Protein AF-A0A965IBZ5-F1 (afdb_monomer)

Foldseek 3Di:
DDDLVNLVVQLVVCLQVLVACVSNVVSHPPFAFDDDPDPVCHPRTGPRSVSNVSSVVVVVVVD

Radius of gyration: 12.02 Å; Cα contacts (8 Å, |Δi|>4): 69; chains: 1; bounding box: 29×30×27 Å

Secondary structure (DSSP, 8-state):
---HHHHHHHHHHHHHTT-HHHHHGGGS-TT-B---S-GGGTT--BHHHHHHHHHHHHHHTT-

pLDDT: mean 89.42, std 9.65, range [44.88, 95.0]

Sequence (63 aa):
MSNITATAQSFFDACETGKAWAGCQQYCTPNATFSSQANPLINITSLSAYCDWMRDVLTGLTD

Solvent-accessible surface area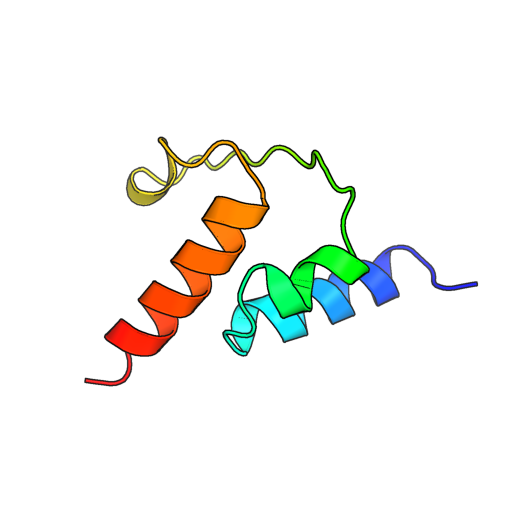 (backbone atoms only — not comparable to full-atom values): 3634 Å² total; per-residue (Å²): 132,85,51,73,67,57,44,51,51,53,33,47,53,25,35,78,71,42,46,20,34,83,55,30,49,86,65,50,62,99,81,42,68,35,83,55,89,49,78,94,36,64,86,40,53,33,40,51,56,46,25,40,48,44,21,52,51,56,62,64,72,74,117

Structure (mmCIF, N/CA/C/O backbone):
data_AF-A0A965IBZ5-F1
#
_entry.id   AF-A0A965IBZ5-F1
#
loop_
_atom_site.group_PDB
_atom_site.id
_atom_site.type_symbol
_atom_site.label_atom_id
_atom_site.label_alt_id
_atom_site.label_comp_id
_atom_site.label_asym_id
_atom_site.label_entity_id
_atom_site.label_seq_id
_atom_site.pdbx_PDB_ins_code
_atom_site.Cartn_x
_atom_site.Cartn_y
_atom_site.Cartn_z
_atom_site.occupancy
_atom_site.B_iso_or_equiv
_atom_site.auth_seq_id
_atom_site.auth_comp_id
_atom_site.auth_asym_id
_atom_site.auth_atom_id
_atom_site.pdbx_PDB_model_num
ATOM 1 N N . MET A 1 1 ? -13.923 8.960 17.333 1.00 51.91 1 MET A N 1
ATOM 2 C CA . MET A 1 1 ? -12.991 9.687 16.446 1.00 51.91 1 MET A CA 1
ATOM 3 C C . MET A 1 1 ? -11.739 8.842 16.331 1.00 51.91 1 MET A C 1
ATOM 5 O O . MET A 1 1 ? -11.078 8.649 17.344 1.00 51.91 1 MET A O 1
ATOM 9 N N . SER A 1 2 ? -11.451 8.271 15.164 1.00 63.12 2 SER A N 1
ATOM 10 C CA . SER A 1 2 ? -10.175 7.582 14.955 1.00 63.12 2 SER A CA 1
ATOM 11 C C . SER A 1 2 ? -9.076 8.639 14.915 1.00 63.12 2 SER A C 1
ATOM 13 O O . SER A 1 2 ? -9.142 9.558 14.103 1.00 63.12 2 SER A O 1
ATOM 15 N N . ASN A 1 3 ? -8.116 8.567 15.837 1.00 86.06 3 ASN A N 1
ATOM 16 C CA . ASN A 1 3 ? -6.944 9.437 15.795 1.00 86.06 3 ASN A CA 1
ATOM 17 C C . ASN A 1 3 ? -5.977 8.920 14.714 1.00 86.06 3 ASN A C 1
ATOM 19 O O . ASN A 1 3 ? -6.005 7.730 14.393 1.00 86.06 3 ASN A O 1
ATOM 23 N N . ILE A 1 4 ? -5.120 9.784 14.167 1.00 90.31 4 ILE A N 1
ATOM 24 C CA . ILE A 1 4 ? -4.229 9.470 13.034 1.00 90.31 4 ILE A CA 1
ATOM 25 C C . ILE A 1 4 ? -3.421 8.179 13.245 1.00 90.31 4 ILE A C 1
ATOM 27 O O . ILE A 1 4 ? -3.255 7.393 12.316 1.00 90.31 4 ILE A O 1
ATOM 31 N N . THR A 1 5 ? -3.006 7.907 14.485 1.00 93.75 5 THR A N 1
ATOM 32 C CA . THR A 1 5 ? -2.285 6.689 14.874 1.00 93.75 5 THR A CA 1
ATOM 33 C C . THR A 1 5 ? -3.082 5.413 14.606 1.00 93.75 5 THR A C 1
ATOM 35 O O . THR A 1 5 ? -2.523 4.446 14.099 1.00 93.75 5 THR A O 1
ATOM 38 N N . ALA A 1 6 ? -4.383 5.401 14.907 1.00 93.88 6 ALA A N 1
ATOM 39 C CA . ALA A 1 6 ? -5.227 4.222 14.708 1.00 93.88 6 ALA A CA 1
ATOM 40 C C . ALA A 1 6 ? -5.429 3.927 13.212 1.00 93.88 6 ALA A C 1
ATOM 42 O O . ALA A 1 6 ? -5.369 2.772 12.789 1.00 93.88 6 ALA A O 1
ATOM 43 N N . THR A 1 7 ? -5.607 4.974 12.399 1.00 93.81 7 THR A N 1
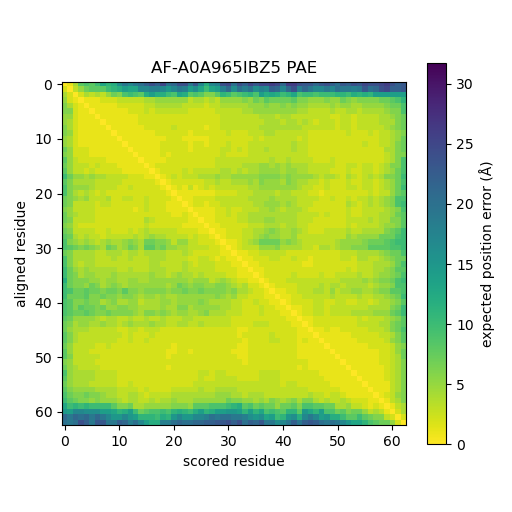ATOM 44 C CA . THR A 1 7 ? -5.689 4.843 10.937 1.00 93.81 7 THR A CA 1
ATOM 45 C C . THR A 1 7 ? -4.365 4.352 10.354 1.00 93.81 7 THR A C 1
ATOM 47 O O . THR A 1 7 ? -4.367 3.433 9.541 1.00 93.81 7 THR A O 1
ATOM 50 N N . ALA A 1 8 ? -3.232 4.899 10.809 1.00 93.38 8 ALA A N 1
ATOM 51 C CA . ALA A 1 8 ? -1.905 4.482 10.359 1.00 93.38 8 ALA A CA 1
ATOM 52 C C . ALA A 1 8 ? -1.602 3.014 10.7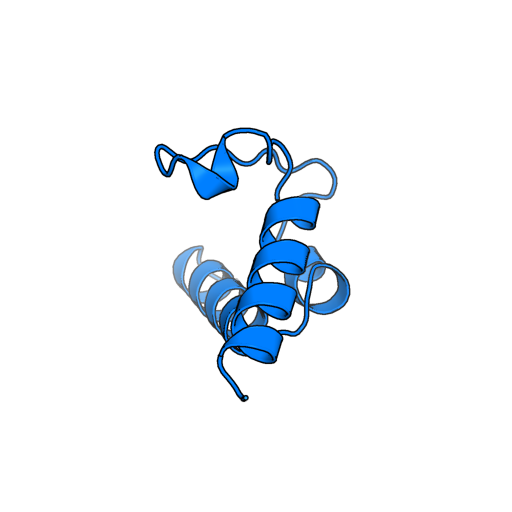07 1.00 93.38 8 ALA A C 1
ATOM 54 O O . ALA A 1 8 ? -1.109 2.277 9.858 1.00 93.38 8 ALA A O 1
ATOM 55 N N . GLN A 1 9 ? -1.948 2.566 11.920 1.00 94.69 9 GLN A N 1
ATOM 56 C CA . GLN A 1 9 ? -1.813 1.160 12.319 1.00 94.69 9 GLN A CA 1
ATOM 57 C C . GLN A 1 9 ? -2.689 0.233 11.469 1.00 94.69 9 GLN A C 1
ATOM 59 O O . GLN A 1 9 ? -2.224 -0.817 11.039 1.00 94.69 9 GLN A O 1
ATOM 64 N N . SER A 1 10 ? -3.931 0.635 11.187 1.00 94.88 10 SER A N 1
ATOM 65 C CA . SER A 1 10 ? -4.851 -0.163 10.362 1.00 94.88 10 SER A CA 1
ATOM 66 C C . SER A 1 10 ? -4.381 -0.262 8.907 1.00 94.88 10 SER A C 1
ATOM 68 O O . SER A 1 10 ? -4.476 -1.324 8.293 1.00 94.88 10 SER A O 1
ATOM 70 N N . PHE A 1 11 ? -3.832 0.828 8.361 1.00 94.50 11 PHE A N 1
ATOM 71 C CA . PHE A 1 11 ? -3.191 0.829 7.046 1.00 94.50 11 PHE A CA 1
ATOM 72 C C . PHE A 1 11 ? -1.974 -0.100 7.012 1.00 94.50 11 PHE A C 1
ATOM 74 O O . PHE A 1 11 ? -1.852 -0.899 6.085 1.00 94.50 11 PHE A O 1
ATOM 81 N N . PHE A 1 12 ? -1.103 -0.014 8.022 1.00 93.50 12 PHE A N 1
ATOM 82 C CA . PHE A 1 12 ? 0.088 -0.853 8.127 1.00 93.50 12 PHE A CA 1
ATOM 83 C C . PHE A 1 12 ? -0.280 -2.340 8.181 1.00 93.50 12 PHE A C 1
ATOM 85 O O . PHE A 1 12 ? 0.215 -3.104 7.362 1.00 93.50 12 PHE A O 1
ATOM 92 N N . ASP A 1 13 ? -1.221 -2.736 9.045 1.00 94.38 13 ASP A N 1
ATOM 93 C CA . ASP A 1 13 ? -1.730 -4.116 9.094 1.00 94.38 13 ASP A CA 1
ATOM 94 C C . ASP A 1 13 ? -2.240 -4.587 7.726 1.00 94.38 13 ASP A C 1
ATOM 96 O O . ASP A 1 13 ? -1.882 -5.665 7.255 1.00 94.38 13 ASP A O 1
ATOM 100 N N . ALA A 1 14 ? -3.047 -3.769 7.045 1.00 93.94 14 ALA A N 1
ATOM 101 C CA . ALA A 1 14 ? -3.574 -4.127 5.734 1.00 93.94 14 ALA A CA 1
ATOM 102 C C . ALA A 1 14 ? -2.475 -4.286 4.667 1.00 93.94 14 ALA A C 1
ATOM 104 O O . ALA A 1 14 ? -2.567 -5.185 3.829 1.00 93.94 14 ALA A O 1
ATOM 105 N N . CYS A 1 15 ? -1.445 -3.440 4.712 1.00 93.75 15 CYS A N 1
ATOM 106 C CA . CYS A 1 15 ? -0.334 -3.459 3.765 1.00 93.75 15 CYS A CA 1
ATOM 107 C C . CYS A 1 15 ? 0.593 -4.666 4.001 1.00 93.75 15 CYS A C 1
ATOM 109 O O . CYS A 1 15 ? 0.893 -5.397 3.059 1.00 93.75 15 CYS A O 1
ATOM 111 N N . GLU A 1 16 ? 0.968 -4.931 5.255 1.00 90.69 16 GLU A N 1
ATOM 112 C CA . GLU A 1 16 ? 1.873 -6.028 5.645 1.00 90.69 16 GLU A CA 1
ATOM 113 C C . GLU A 1 16 ? 1.220 -7.415 5.567 1.00 90.69 16 GLU A C 1
ATOM 115 O O . GLU A 1 16 ? 1.907 -8.424 5.446 1.00 90.69 16 GLU A O 1
ATOM 120 N N . THR A 1 17 ? -0.112 -7.492 5.619 1.00 91.06 17 THR A N 1
ATOM 121 C CA . THR A 1 17 ? -0.852 -8.750 5.406 1.00 91.06 17 THR A CA 1
ATOM 122 C C . THR A 1 17 ? -1.127 -9.038 3.928 1.00 91.06 17 THR A C 1
ATOM 124 O O . THR A 1 17 ? -1.772 -10.035 3.606 1.00 91.06 17 THR A O 1
ATOM 127 N N . GLY A 1 18 ? -0.660 -8.178 3.014 1.00 89.88 18 GLY A N 1
ATOM 128 C CA . GLY A 1 18 ? -0.788 -8.386 1.573 1.00 89.88 18 GLY A CA 1
ATOM 129 C C . GLY A 1 18 ? -2.202 -8.167 1.025 1.00 89.88 18 GLY A C 1
ATOM 130 O O . GLY A 1 18 ? -2.548 -8.738 -0.009 1.00 89.88 18 GLY A O 1
ATOM 131 N N . LYS A 1 19 ? -3.033 -7.328 1.666 1.00 89.25 19 LYS A N 1
ATOM 132 C CA . LYS A 1 19 ? -4.402 -7.029 1.182 1.00 89.25 19 LYS A CA 1
ATOM 133 C C . LYS A 1 19 ? -4.438 -6.144 -0.076 1.00 89.25 19 LYS A C 1
ATOM 135 O O . LYS A 1 19 ? -5.529 -5.888 -0.592 1.00 89.25 19 LYS A O 1
ATOM 140 N N . ALA A 1 20 ? -3.276 -5.696 -0.566 1.00 91.44 20 ALA A N 1
ATOM 141 C CA . ALA A 1 20 ? -3.132 -4.806 -1.722 1.00 91.44 20 ALA A CA 1
ATOM 142 C C . ALA A 1 20 ? -3.947 -3.503 -1.585 1.00 91.44 20 ALA A C 1
ATOM 144 O O . ALA A 1 20 ? -4.482 -3.178 -0.516 1.00 91.44 20 ALA A O 1
ATOM 145 N N . TRP A 1 21 ? -4.049 -2.722 -2.666 1.00 93.69 21 TRP A N 1
ATOM 146 C CA . TRP A 1 21 ? -4.795 -1.462 -2.643 1.00 93.69 21 TRP A CA 1
ATOM 147 C C . TRP A 1 21 ? -6.259 -1.629 -2.205 1.00 93.69 21 TRP A C 1
ATOM 149 O O . TRP A 1 21 ? -6.784 -0.788 -1.478 1.00 93.69 21 TRP A O 1
ATOM 159 N N . ALA A 1 22 ? -6.906 -2.741 -2.568 1.00 91.88 22 ALA A N 1
ATOM 160 C CA . ALA A 1 22 ? -8.304 -3.004 -2.224 1.00 91.88 22 ALA A CA 1
ATOM 161 C C . ALA A 1 22 ? -8.568 -2.965 -0.707 1.00 91.88 22 ALA A C 1
ATOM 163 O O . ALA A 1 22 ? -9.603 -2.442 -0.284 1.00 91.88 22 ALA A O 1
ATOM 164 N N . GLY A 1 23 ? -7.632 -3.477 0.103 1.00 91.19 23 GLY A N 1
ATOM 165 C CA . GLY A 1 23 ? -7.707 -3.425 1.564 1.00 91.19 23 GLY A CA 1
ATOM 166 C C . GLY A 1 23 ? -7.163 -2.133 2.175 1.00 91.19 23 GLY A C 1
ATOM 167 O O . GLY A 1 23 ? -7.652 -1.715 3.226 1.00 91.19 23 GLY A O 1
ATOM 168 N N . CYS A 1 24 ? -6.189 -1.486 1.532 1.00 93.38 24 CYS A N 1
ATOM 169 C CA . CYS A 1 24 ? -5.545 -0.273 2.043 1.00 93.38 24 CYS A CA 1
ATOM 170 C C . CYS A 1 24 ? -6.331 1.019 1.749 1.00 93.38 24 CYS A C 1
ATOM 172 O O . CYS A 1 24 ? -6.314 1.932 2.573 1.00 93.38 24 CYS A O 1
ATOM 174 N N . GLN A 1 25 ? -7.070 1.093 0.634 1.00 93.75 25 GLN A N 1
ATOM 175 C CA . GLN A 1 25 ? -7.733 2.320 0.157 1.00 93.75 25 GLN A CA 1
ATOM 176 C C . GLN A 1 25 ? -8.719 2.940 1.156 1.00 93.75 25 GLN A C 1
ATOM 178 O O . GLN A 1 25 ? -8.900 4.151 1.171 1.00 93.75 25 GLN A O 1
ATOM 183 N N . GLN A 1 26 ? -9.337 2.128 2.019 1.00 93.19 26 GLN A N 1
ATOM 184 C CA . GLN A 1 26 ? -10.290 2.597 3.033 1.00 93.19 26 GLN A CA 1
ATOM 185 C C . GLN A 1 26 ? -9.643 3.493 4.103 1.00 93.19 26 GLN A C 1
ATOM 187 O O . GLN A 1 26 ? -10.337 4.243 4.787 1.00 93.19 26 GLN A O 1
ATOM 192 N N . TYR A 1 27 ? -8.318 3.412 4.246 1.00 92.56 27 TYR A N 1
ATOM 193 C CA . TYR A 1 27 ? -7.526 4.199 5.191 1.00 92.56 27 TYR A CA 1
ATOM 194 C C . TYR A 1 27 ? -6.790 5.361 4.510 1.00 92.56 27 TYR A C 1
ATOM 196 O O . TYR A 1 27 ? -6.058 6.098 5.172 1.00 92.56 27 TYR A O 1
ATOM 204 N N . CYS A 1 28 ? -6.963 5.527 3.196 1.00 91.75 28 CYS A N 1
ATOM 205 C CA . CYS A 1 28 ? -6.191 6.445 2.367 1.00 91.75 28 CYS A CA 1
ATOM 206 C C . CYS A 1 28 ? -7.099 7.387 1.573 1.00 91.75 28 CYS A C 1
ATOM 208 O O . CYS A 1 28 ? -8.298 7.168 1.421 1.00 91.75 28 CYS A O 1
ATOM 210 N N . THR A 1 29 ? -6.514 8.454 1.031 1.00 91.06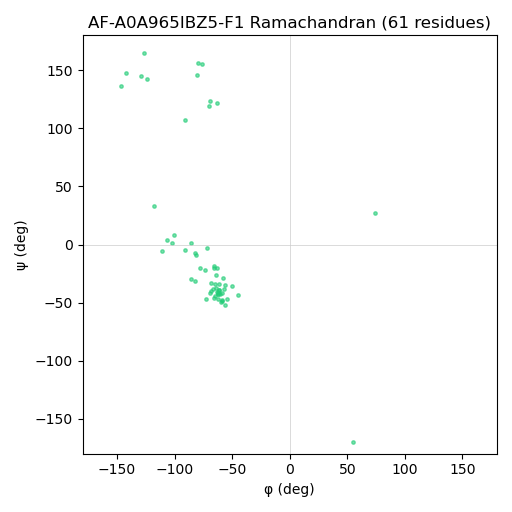 29 THR A N 1
ATOM 211 C CA . THR A 1 29 ? -7.206 9.287 0.048 1.00 91.06 29 THR A CA 1
ATOM 212 C C . THR A 1 29 ? -7.125 8.636 -1.340 1.00 91.06 29 THR A C 1
ATOM 214 O O . THR A 1 29 ? -6.109 8.024 -1.674 1.00 91.06 29 THR A O 1
ATOM 217 N N . PRO A 1 30 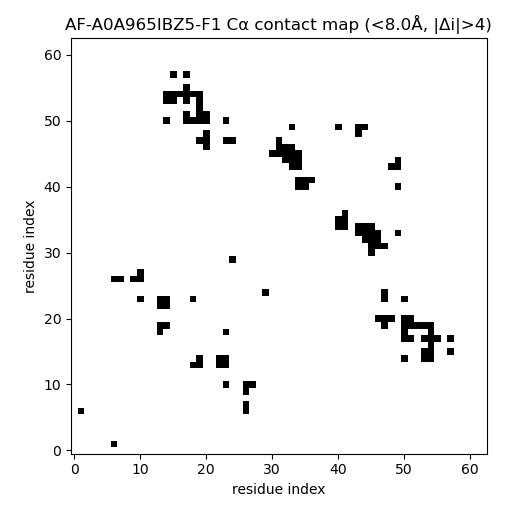? -8.164 8.774 -2.184 1.00 84.75 30 PRO A N 1
ATOM 218 C CA . PRO A 1 30 ? -8.241 8.082 -3.476 1.00 84.75 30 PRO A CA 1
ATOM 219 C C . PRO A 1 30 ? -7.144 8.482 -4.474 1.00 84.75 30 PRO A C 1
ATOM 221 O O . PRO A 1 30 ? -6.852 7.724 -5.388 1.00 84.75 30 PRO A O 1
ATOM 224 N N . ASN A 1 31 ? -6.516 9.647 -4.287 1.00 87.88 31 ASN A N 1
ATOM 225 C CA . ASN A 1 31 ? -5.420 10.148 -5.122 1.00 87.88 31 ASN A CA 1
ATOM 226 C C . ASN A 1 31 ? -4.126 10.326 -4.308 1.00 87.88 31 ASN A C 1
ATOM 228 O O . ASN A 1 31 ? -3.372 11.273 -4.528 1.00 87.88 31 ASN A O 1
ATOM 232 N N . ALA A 1 32 ? -3.904 9.469 -3.307 1.00 92.25 32 ALA A N 1
ATOM 233 C CA . ALA A 1 32 ? -2.701 9.521 -2.488 1.00 92.25 32 ALA A CA 1
ATOM 234 C C . ALA A 1 32 ? -1.448 9.240 -3.335 1.00 92.25 32 ALA A C 1
ATOM 236 O O . ALA A 1 32 ? -1.310 8.178 -3.949 1.00 92.25 32 ALA A O 1
ATOM 237 N N . THR A 1 33 ? -0.515 10.189 -3.337 1.00 94.50 33 THR A N 1
ATOM 238 C CA . THR A 1 33 ? 0.809 10.007 -3.932 1.00 94.50 33 THR A CA 1
ATOM 239 C C . THR A 1 33 ? 1.716 9.219 -2.991 1.00 94.50 33 THR A C 1
ATOM 241 O O . THR A 1 33 ? 1.514 9.188 -1.775 1.00 94.50 33 THR A O 1
ATOM 244 N N . PHE A 1 34 ? 2.726 8.571 -3.561 1.00 93.75 34 PHE A N 1
ATOM 245 C CA . PHE A 1 34 ? 3.760 7.852 -2.828 1.00 93.75 34 PHE A CA 1
ATOM 246 C C . PHE A 1 34 ? 5.136 8.299 -3.311 1.00 93.75 34 PHE A C 1
ATOM 248 O O . PHE A 1 34 ? 5.325 8.616 -4.484 1.00 93.75 34 PHE A O 1
ATOM 255 N N . SER A 1 35 ? 6.092 8.348 -2.391 1.00 93.12 35 SER A N 1
ATOM 256 C CA . SER A 1 35 ? 7.487 8.634 -2.696 1.00 93.12 35 SER A CA 1
ATOM 257 C C . SER A 1 35 ? 8.367 7.859 -1.730 1.00 93.12 35 SER A C 1
ATOM 259 O O . SER A 1 35 ? 8.089 7.808 -0.530 1.00 93.12 35 SER A O 1
ATOM 261 N N . SER A 1 36 ? 9.423 7.247 -2.254 1.00 91.81 36 SER A N 1
ATOM 262 C CA . SER A 1 36 ? 10.402 6.503 -1.473 1.00 91.81 36 SER A CA 1
ATOM 263 C C . SER A 1 36 ? 11.798 6.716 -2.039 1.00 91.81 36 SER A C 1
ATOM 265 O O . SER A 1 36 ? 11.982 6.880 -3.243 1.00 91.81 36 SER A O 1
ATOM 267 N N . GLN A 1 37 ? 12.792 6.697 -1.153 1.00 93.00 37 GLN A N 1
ATOM 268 C CA . GLN A 1 37 ? 14.208 6.772 -1.520 1.00 93.00 37 GLN A CA 1
ATOM 269 C C . GLN A 1 37 ? 14.759 5.412 -1.966 1.00 93.00 37 GLN A C 1
ATOM 271 O O . GLN A 1 37 ? 15.885 5.328 -2.451 1.00 93.00 37 GLN A O 1
ATOM 276 N N . ALA A 1 38 ? 13.988 4.336 -1.793 1.00 90.69 38 ALA A N 1
ATOM 277 C CA . ALA A 1 38 ? 14.411 3.010 -2.198 1.00 90.69 38 ALA A CA 1
ATOM 278 C C . ALA A 1 38 ? 14.462 2.920 -3.730 1.00 90.69 38 ALA A C 1
ATOM 280 O O . ALA A 1 38 ? 13.444 3.090 -4.401 1.00 90.69 38 ALA A O 1
ATOM 281 N N . ASN A 1 39 ? 15.627 2.565 -4.280 1.00 90.75 39 ASN A N 1
ATOM 282 C CA . ASN A 1 39 ? 15.800 2.279 -5.706 1.00 90.75 39 ASN A CA 1
ATOM 283 C C . ASN A 1 39 ? 14.703 1.390 -6.332 1.00 90.75 39 ASN A C 1
ATOM 285 O O . ASN A 1 39 ? 14.248 1.747 -7.419 1.00 90.75 39 ASN A O 1
ATOM 289 N N . PRO A 1 40 ? 14.231 0.288 -5.705 1.00 88.50 40 PRO A N 1
ATOM 290 C CA . PRO A 1 40 ? 13.171 -0.538 -6.296 1.00 88.50 40 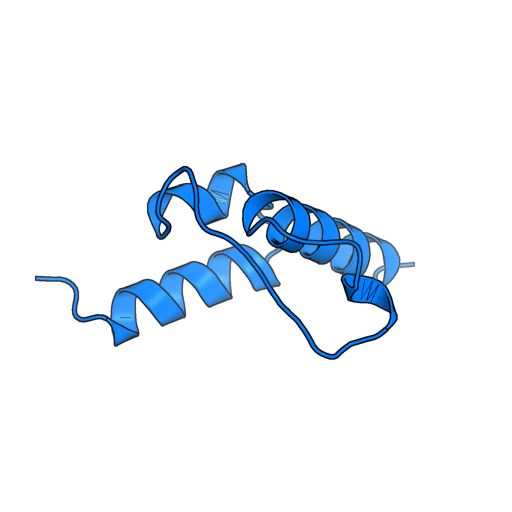PRO A CA 1
ATOM 291 C C . PRO A 1 40 ? 11.814 0.172 -6.421 1.00 88.50 40 PRO A C 1
ATOM 293 O O . PRO A 1 40 ? 10.972 -0.262 -7.200 1.00 88.50 40 PRO A O 1
ATOM 296 N N . LEU A 1 41 ? 11.598 1.265 -5.685 1.00 91.88 41 LEU A N 1
ATOM 297 C CA . LEU A 1 41 ? 10.325 1.984 -5.613 1.00 91.88 41 LEU A CA 1
ATOM 298 C C . LEU A 1 41 ? 10.346 3.317 -6.373 1.00 91.88 41 LEU A C 1
ATOM 300 O O . LEU A 1 41 ? 9.357 4.040 -6.348 1.00 91.88 41 LEU A O 1
ATOM 304 N N . ILE A 1 42 ? 11.438 3.661 -7.063 1.00 92.31 42 ILE A N 1
ATOM 305 C CA . ILE A 1 42 ? 11.613 4.999 -7.652 1.00 92.31 42 ILE A CA 1
ATOM 306 C C . ILE A 1 42 ? 10.587 5.339 -8.746 1.00 92.31 42 ILE A C 1
ATOM 308 O O . ILE A 1 42 ? 10.269 6.505 -8.955 1.00 92.31 42 ILE A O 1
ATOM 312 N N . ASN A 1 43 ? 10.045 4.321 -9.421 1.00 91.38 43 ASN A N 1
ATOM 313 C CA . ASN A 1 43 ? 8.991 4.476 -10.428 1.00 91.38 43 ASN A CA 1
ATOM 314 C C . ASN A 1 43 ? 7.575 4.373 -9.834 1.00 91.38 43 ASN A C 1
ATOM 316 O O . ASN A 1 43 ? 6.592 4.561 -10.550 1.00 91.38 43 ASN A O 1
ATOM 320 N N . ILE A 1 44 ? 7.452 4.068 -8.539 1.00 93.88 44 ILE A N 1
ATOM 321 C CA . ILE A 1 44 ? 6.171 3.963 -7.843 1.00 93.88 44 ILE A CA 1
ATOM 322 C C . ILE A 1 44 ? 5.835 5.334 -7.263 1.00 93.88 44 ILE A C 1
ATOM 324 O O . ILE A 1 44 ? 6.433 5.781 -6.290 1.00 93.88 44 ILE A O 1
ATOM 328 N N . THR A 1 45 ? 4.863 6.006 -7.874 1.00 94.25 45 THR A N 1
ATOM 329 C CA . THR A 1 45 ? 4.478 7.387 -7.527 1.00 94.25 45 THR A CA 1
ATOM 330 C C . THR A 1 45 ? 3.102 7.493 -6.874 1.00 94.25 45 THR A C 1
ATOM 332 O O . THR A 1 45 ? 2.687 8.570 -6.446 1.00 94.25 45 THR A O 1
ATOM 335 N N . SER A 1 46 ? 2.375 6.380 -6.790 1.00 95.00 46 SER A N 1
ATOM 336 C CA . SER A 1 46 ? 1.022 6.308 -6.235 1.00 95.00 46 SER A CA 1
ATOM 337 C C . SER A 1 46 ? 0.961 5.286 -5.111 1.00 95.00 46 SER A C 1
ATOM 339 O O . SER A 1 46 ? 1.589 4.229 -5.191 1.00 95.00 46 SER A O 1
ATOM 341 N N . LEU A 1 47 ? 0.184 5.592 -4.072 1.00 93.94 47 LEU A N 1
ATOM 342 C CA . LEU A 1 47 ? 0.064 4.725 -2.901 1.00 93.94 47 LEU A CA 1
ATOM 343 C C . LEU A 1 47 ? -0.577 3.374 -3.247 1.00 93.94 47 LEU A C 1
ATOM 345 O O . LEU A 1 47 ? -0.174 2.354 -2.705 1.00 93.94 47 LEU A O 1
ATOM 349 N N . SER A 1 48 ? -1.509 3.357 -4.202 1.00 93.38 48 SER A N 1
ATOM 350 C CA . SER A 1 48 ? -2.094 2.128 -4.748 1.00 93.38 48 SER A CA 1
ATOM 351 C C . SER A 1 48 ? -1.035 1.184 -5.307 1.00 93.38 48 SER A C 1
ATOM 353 O O . SER A 1 48 ? -0.940 0.040 -4.874 1.00 93.38 48 SER A O 1
ATOM 355 N N . ALA A 1 49 ? -0.176 1.702 -6.186 1.00 93.75 49 ALA A N 1
ATOM 356 C CA . ALA A 1 49 ? 0.918 0.947 -6.780 1.00 93.75 49 ALA A CA 1
ATOM 357 C C . ALA A 1 49 ? 1.922 0.447 -5.725 1.00 93.75 49 ALA A C 1
ATOM 359 O O . ALA A 1 49 ? 2.445 -0.655 -5.860 1.00 93.75 49 ALA A O 1
ATOM 360 N N . TYR A 1 50 ? 2.161 1.210 -4.652 1.00 94.75 50 TYR A N 1
ATOM 361 C CA . TYR A 1 50 ? 2.975 0.746 -3.526 1.00 94.75 50 TYR A CA 1
ATOM 362 C C . TYR A 1 50 ? 2.318 -0.418 -2.766 1.00 94.75 50 TYR A C 1
ATOM 364 O O . TYR A 1 50 ? 2.981 -1.418 -2.504 1.00 94.75 50 TYR A O 1
ATOM 372 N N . CYS A 1 51 ? 1.023 -0.328 -2.447 1.00 94.12 51 CYS A N 1
ATOM 373 C CA . CYS A 1 51 ? 0.300 -1.409 -1.767 1.00 94.12 51 CYS A CA 1
ATOM 374 C C . CYS A 1 51 ? 0.272 -2.700 -2.598 1.00 94.12 51 CYS A C 1
ATOM 376 O O . CYS A 1 51 ? 0.416 -3.792 -2.048 1.00 94.12 51 CYS A O 1
ATOM 378 N N . ASP A 1 52 ? 0.105 -2.580 -3.916 1.00 93.25 52 ASP A N 1
ATOM 379 C CA . ASP A 1 52 ? 0.122 -3.730 -4.822 1.00 93.25 52 ASP A CA 1
ATOM 380 C C . ASP A 1 52 ? 1.526 -4.342 -4.926 1.00 93.25 52 ASP A C 1
ATOM 382 O O . ASP A 1 52 ? 1.664 -5.562 -4.828 1.00 93.25 52 ASP A O 1
ATOM 386 N N . TRP A 1 53 ? 2.570 -3.507 -5.009 1.00 93.19 53 TRP A N 1
ATOM 387 C CA . TRP A 1 53 ? 3.965 -3.954 -4.954 1.00 93.19 53 TRP A CA 1
ATOM 388 C C . TRP A 1 53 ? 4.283 -4.689 -3.647 1.00 93.19 53 TRP A C 1
ATOM 390 O O . TRP A 1 53 ? 4.938 -5.727 -3.671 1.00 93.19 53 TRP A O 1
ATOM 400 N N . MET A 1 54 ? 3.787 -4.196 -2.507 1.00 93.00 54 MET A N 1
ATOM 401 C CA . MET A 1 54 ? 4.026 -4.821 -1.202 1.00 93.00 54 MET A CA 1
ATOM 402 C C . MET A 1 54 ? 3.427 -6.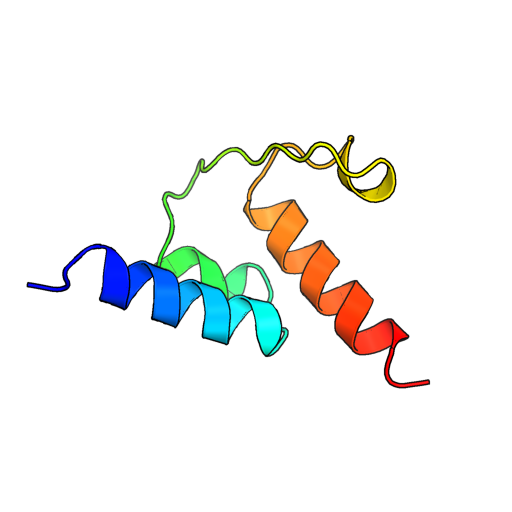228 -1.130 1.00 93.00 54 MET A C 1
ATOM 404 O O . MET A 1 54 ? 4.068 -7.156 -0.637 1.00 93.00 54 MET A O 1
ATOM 408 N N . ARG A 1 55 ? 2.219 -6.412 -1.678 1.00 92.31 55 ARG A N 1
ATOM 409 C CA . ARG A 1 55 ? 1.612 -7.740 -1.830 1.00 92.31 55 ARG A CA 1
ATOM 410 C C . ARG A 1 55 ? 2.503 -8.652 -2.674 1.00 92.31 55 ARG A C 1
ATOM 412 O O . ARG A 1 55 ? 2.747 -9.780 -2.260 1.00 92.31 55 ARG A O 1
ATOM 419 N N . ASP A 1 56 ? 2.991 -8.177 -3.819 1.00 91.06 56 ASP A N 1
ATOM 420 C CA . ASP A 1 56 ? 3.828 -8.990 -4.711 1.00 91.06 56 ASP A CA 1
ATOM 421 C C . ASP A 1 56 ? 5.135 -9.414 -4.022 1.00 91.06 56 ASP A C 1
ATOM 423 O O . ASP A 1 56 ? 5.527 -10.5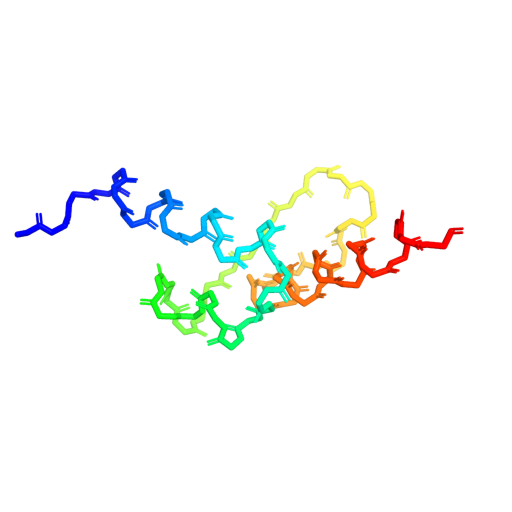80 -4.102 1.00 91.06 56 ASP A O 1
ATOM 427 N N . VAL A 1 57 ? 5.759 -8.511 -3.258 1.00 91.12 57 VAL A N 1
ATOM 428 C CA . VAL A 1 57 ? 6.930 -8.821 -2.422 1.00 91.12 57 VAL A CA 1
ATOM 429 C C . VAL A 1 57 ? 6.616 -9.921 -1.410 1.00 91.12 57 VAL A C 1
ATOM 431 O O . VAL A 1 57 ? 7.364 -10.891 -1.328 1.00 91.12 57 VAL A O 1
ATOM 434 N N . LEU A 1 58 ? 5.502 -9.827 -0.679 1.00 88.38 58 LEU A N 1
ATOM 435 C CA . LEU A 1 58 ? 5.103 -10.852 0.296 1.00 88.38 58 LEU A CA 1
ATOM 436 C C . LEU A 1 58 ? 4.860 -12.217 -0.363 1.00 88.38 58 LEU A C 1
ATOM 438 O O . LEU A 1 58 ? 5.268 -13.243 0.182 1.00 88.38 58 LEU A O 1
ATOM 442 N N . THR A 1 59 ? 4.247 -12.235 -1.551 1.00 86.19 59 THR A N 1
ATOM 443 C CA . THR A 1 59 ? 4.055 -13.479 -2.315 1.00 86.19 59 THR A CA 1
ATOM 444 C C . THR A 1 59 ? 5.364 -14.059 -2.848 1.00 86.19 59 THR A C 1
ATOM 446 O O . THR A 1 59 ? 5.505 -15.272 -2.909 1.00 86.19 59 THR A O 1
ATOM 449 N N . GLY A 1 60 ? 6.334 -13.213 -3.206 1.00 84.44 60 GLY A N 1
ATOM 450 C CA . GLY A 1 60 ? 7.649 -13.654 -3.676 1.00 84.44 60 GLY A CA 1
ATOM 451 C C . GLY A 1 60 ? 8.593 -14.107 -2.558 1.00 84.44 60 GLY A C 1
ATOM 452 O O . GLY A 1 60 ? 9.539 -14.831 -2.829 1.00 84.44 60 GLY A O 1
ATOM 453 N N . LEU A 1 61 ? 8.346 -13.702 -1.307 1.00 74.31 61 LEU A N 1
ATOM 454 C CA . LEU A 1 61 ? 9.112 -14.130 -0.125 1.00 74.31 61 LEU A CA 1
ATOM 455 C C . LEU A 1 61 ? 8.672 -15.493 0.436 1.00 74.31 61 LEU A C 1
ATOM 457 O O . LEU A 1 61 ? 9.279 -15.978 1.388 1.00 74.31 61 LEU A O 1
ATOM 461 N N . THR A 1 62 ? 7.588 -16.069 -0.087 1.00 61.22 62 THR A N 1
ATOM 462 C CA . THR A 1 62 ? 7.014 -17.344 0.378 1.00 61.22 62 THR A CA 1
ATOM 463 C C . THR A 1 62 ? 7.381 -18.554 -0.498 1.00 61.22 62 THR A C 1
ATOM 465 O O . THR A 1 62 ? 6.854 -19.640 -0.256 1.00 61.22 62 THR A O 1
ATOM 468 N N . ASP A 1 63 ? 8.291 -18.373 -1.463 1.00 44.88 63 ASP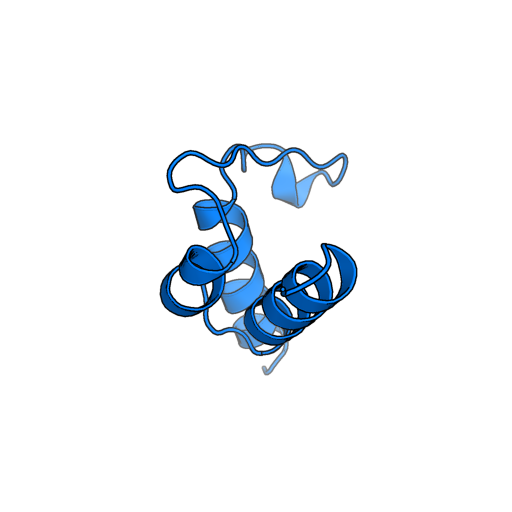 A N 1
ATOM 469 C CA . ASP A 1 63 ? 9.020 -19.423 -2.210 1.00 44.88 63 ASP A CA 1
ATOM 470 C C . ASP A 1 63 ? 10.317 -19.826 -1.480 1.00 44.88 63 ASP A C 1
ATOM 472 O O . ASP A 1 63 ? 10.668 -21.028 -1.515 1.00 44.88 63 ASP A O 1
#

Mean predicted aligned error: 4.31 Å